Protein AF-A0A4W3H232-F1 (afdb_monomer_lite)

Organism: Callorhinchus milii (NCBI:txid7868)

pLDDT: mean 83.82, std 21.35, range [30.62, 97.69]

Secondary structure (DSSP, 8-state):
---------------TTS--------PPPPEEEEETTEEEEE-SS-SSTTS-SEEE--HHHHHHHHTTS-HHHHHHTT--TTT--GGGGS-SSPPPPPTTT-

Radius of gyration: 25.68 Å; chains: 1; bounding box: 37×60×85 Å

Foldseek 3Di:
DDDDDDDDDDDDDDPPPPDPDPDDPPFDFFDWDDDPPWIKGAAPDGPDPPDDRIDTDDLVNVLVVQVPQDQVNCVVVVHHPVPDRPSVVRPPDDDDDDPVVD

InterPro domains:
  IPR007080 RNA polymerase Rpb1, domain 1 [PF04997] (23-102)
  IPR045867 DNA-directed RNA polymerase, subunit beta-prime [PTHR19376] (21-102)

Sequence (102 aa):
MDNKFGVEQQEGEEDQTKEKGHGGCGRYQPRIRRVGLELYAEWKHVNEDSQEKKILLNPERVYEIFKRITDEECMILGMDPKYAKPEWMILTVLPVPPLSVR

Structure (mmCIF, N/CA/C/O backbone):
data_AF-A0A4W3H232-F1
#
_entry.id   AF-A0A4W3H232-F1
#
loop_
_atom_site.group_PDB
_atom_site.id
_atom_site.type_symbol
_atom_site.label_atom_id
_atom_site.label_alt_id
_atom_site.label_comp_id
_atom_site.label_asym_id
_atom_site.label_entity_id
_atom_site.label_seq_id
_atom_site.pdbx_PDB_ins_code
_atom_site.Cartn_x
_atom_site.Cartn_y
_atom_site.Cartn_z
_atom_site.occupancy
_atom_site.B_iso_or_equiv
_atom_site.auth_seq_id
_atom_site.auth_comp_id
_a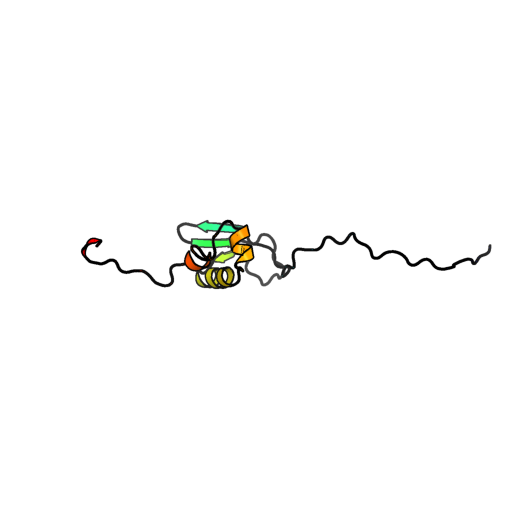tom_site.auth_asym_id
_atom_site.auth_atom_id
_atom_site.pdbx_PDB_model_num
ATOM 1 N N . MET A 1 1 ? 12.285 37.446 -61.185 1.00 39.72 1 MET A N 1
ATOM 2 C CA . MET A 1 1 ? 12.883 38.693 -60.679 1.00 39.72 1 MET A CA 1
ATOM 3 C C . MET A 1 1 ? 11.786 39.743 -60.782 1.00 39.72 1 MET A C 1
ATOM 5 O O . MET A 1 1 ? 11.351 39.973 -61.896 1.00 39.72 1 MET A O 1
ATOM 9 N N . ASP A 1 2 ? 11.137 40.277 -59.751 1.00 37.53 2 ASP A N 1
ATOM 10 C CA . ASP A 1 2 ? 11.410 40.430 -58.317 1.00 37.53 2 ASP A CA 1
ATOM 11 C C . ASP A 1 2 ? 10.037 40.684 -57.633 1.00 37.53 2 ASP A C 1
ATOM 13 O O . ASP A 1 2 ? 9.164 41.295 -58.241 1.00 37.53 2 ASP A O 1
ATOM 17 N N . ASN A 1 3 ? 9.695 40.010 -56.523 1.00 30.62 3 ASN A N 1
ATOM 18 C CA . ASN A 1 3 ? 9.651 40.579 -55.157 1.00 30.62 3 ASN A CA 1
ATOM 19 C C . ASN A 1 3 ? 8.955 41.964 -55.093 1.00 30.62 3 ASN A C 1
ATOM 21 O O . ASN A 1 3 ? 9.407 42.886 -55.749 1.00 30.62 3 ASN A O 1
ATOM 25 N N . LYS A 1 4 ? 7.952 42.291 -54.263 1.00 37.34 4 LYS A N 1
ATOM 26 C CA . LYS A 1 4 ? 7.455 41.826 -52.946 1.00 37.34 4 LY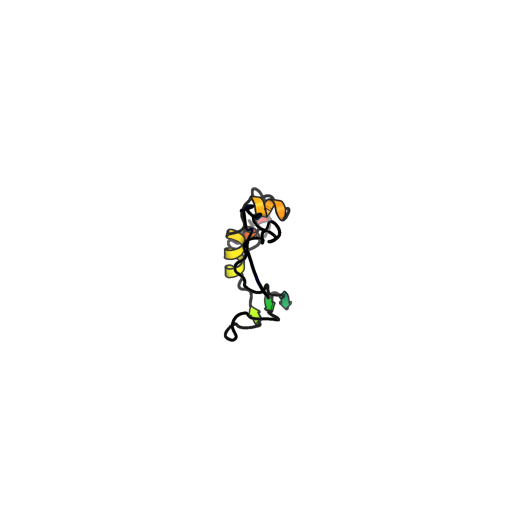S A CA 1
ATOM 27 C C . LYS A 1 4 ? 6.407 42.915 -52.565 1.00 37.34 4 LYS A C 1
ATOM 29 O O . LYS A 1 4 ? 6.627 44.068 -52.913 1.00 37.34 4 LYS A O 1
ATOM 34 N N . PHE A 1 5 ? 5.226 42.646 -52.016 1.00 31.23 5 PHE A N 1
ATOM 35 C CA . PHE A 1 5 ? 4.888 42.862 -50.598 1.00 31.23 5 PHE A CA 1
ATOM 36 C C . PHE A 1 5 ? 3.376 43.104 -50.503 1.00 31.23 5 PHE A C 1
ATOM 38 O O . PHE A 1 5 ? 2.831 43.937 -51.218 1.00 31.23 5 PHE A O 1
ATOM 45 N N . GLY A 1 6 ? 2.736 42.410 -49.575 1.00 31.78 6 GLY A N 1
ATOM 46 C CA . GLY A 1 6 ? 1.348 42.614 -49.185 1.00 31.78 6 GLY A CA 1
ATOM 47 C C . GLY A 1 6 ? 1.052 41.680 -48.025 1.00 31.78 6 GLY A C 1
ATOM 48 O O . GLY A 1 6 ? 0.327 40.709 -48.188 1.00 31.78 6 GLY A O 1
ATOM 49 N N . VAL A 1 7 ? 1.732 41.903 -46.898 1.00 34.19 7 VAL A N 1
ATOM 50 C CA . VAL A 1 7 ? 1.422 41.232 -45.633 1.00 34.19 7 VAL A CA 1
ATOM 51 C C . VAL A 1 7 ? 0.701 42.261 -44.777 1.00 34.19 7 VAL A C 1
ATOM 53 O O . VAL A 1 7 ? 1.342 43.111 -44.164 1.00 34.19 7 VAL A O 1
ATOM 56 N N . GLU A 1 8 ? -0.625 42.188 -44.773 1.00 32.84 8 GLU A N 1
ATOM 57 C CA . GLU A 1 8 ? -1.443 42.678 -43.668 1.00 32.84 8 GLU A CA 1
ATOM 58 C C . GLU A 1 8 ? -1.909 41.475 -42.844 1.00 32.84 8 GLU A C 1
ATOM 60 O O . GLU A 1 8 ? -2.101 40.371 -43.351 1.00 32.84 8 GLU A O 1
ATOM 65 N N . GLN A 1 9 ? -1.950 41.709 -41.539 1.00 42.22 9 GLN A N 1
ATOM 66 C CA . GLN A 1 9 ? -2.008 40.751 -40.445 1.00 42.22 9 GLN A CA 1
ATOM 67 C C . GLN A 1 9 ? -3.320 39.962 -40.411 1.00 42.22 9 GLN A C 1
ATOM 69 O O . GLN A 1 9 ? -4.387 40.544 -40.571 1.00 42.22 9 GLN A O 1
ATOM 74 N N . GLN A 1 10 ? -3.238 38.679 -40.056 1.00 32.06 10 GLN A N 1
ATOM 75 C CA . GLN A 1 10 ? -4.292 38.002 -39.302 1.00 32.06 10 GLN A CA 1
ATOM 76 C C . GLN A 1 10 ? -3.649 37.104 -38.243 1.00 32.06 10 GLN A C 1
ATOM 78 O O . GLN A 1 10 ? -2.774 36.289 -38.535 1.00 32.06 10 GLN A O 1
ATOM 83 N N . GLU A 1 11 ? -4.052 37.352 -37.000 1.00 43.19 11 GLU A N 1
ATOM 84 C CA . GLU A 1 11 ? -3.704 36.620 -35.786 1.00 43.19 11 GLU A CA 1
ATOM 85 C C . GLU A 1 11 ? -4.049 35.134 -35.967 1.00 43.19 11 GLU A C 1
ATOM 87 O O . GLU A 1 11 ? -5.208 34.773 -36.157 1.00 43.19 11 GLU A O 1
ATOM 92 N N . GLY A 1 12 ? -3.027 34.276 -35.972 1.00 32.03 12 GLY A N 1
ATOM 93 C CA . GLY A 1 12 ? -3.165 32.838 -36.191 1.00 32.03 12 GLY A CA 1
ATOM 94 C C . GLY A 1 12 ? -3.192 32.069 -34.876 1.00 32.03 12 GLY A C 1
ATOM 95 O O . GLY A 1 12 ? -2.140 31.846 -34.284 1.00 32.03 12 GLY A O 1
ATOM 96 N N . GLU A 1 13 ? -4.411 31.731 -34.457 1.00 38.25 13 GLU A N 1
ATOM 97 C CA . GLU A 1 13 ? -4.853 30.552 -33.696 1.00 38.25 13 GLU A CA 1
ATOM 98 C C . GLU A 1 13 ? -3.806 29.821 -32.835 1.00 38.25 13 GLU A C 1
ATOM 100 O O . GLU A 1 13 ? -2.918 29.122 -33.324 1.00 38.25 13 GLU A O 1
ATOM 105 N N . GLU A 1 14 ? -3.995 29.904 -31.514 1.00 47.69 14 GLU A N 1
ATOM 106 C CA . GLU A 1 14 ? -3.394 28.980 -30.555 1.00 47.69 14 GLU A CA 1
ATOM 107 C C . GLU A 1 14 ? -3.713 27.535 -30.962 1.00 47.69 14 GLU A C 1
ATOM 109 O O . GLU A 1 14 ? -4.873 27.133 -31.030 1.00 47.69 14 GLU A O 1
ATOM 114 N N . ASP A 1 15 ? -2.666 26.760 -31.238 1.00 42.56 15 ASP A N 1
ATOM 115 C CA . ASP A 1 15 ? -2.724 25.353 -31.623 1.00 42.56 15 ASP A CA 1
ATOM 116 C C . ASP A 1 15 ? -3.396 24.504 -30.522 1.00 42.56 15 ASP A C 1
ATOM 118 O O . ASP A 1 15 ? -2.766 24.055 -29.558 1.00 42.56 15 ASP A O 1
ATOM 122 N N . GLN A 1 16 ? -4.708 24.290 -30.663 1.00 53.69 16 GLN A N 1
ATOM 123 C CA . GLN A 1 16 ? -5.560 23.498 -29.768 1.00 53.69 16 GLN A CA 1
ATOM 124 C C . GLN A 1 16 ? -5.354 21.974 -29.911 1.00 53.69 16 GLN A C 1
ATOM 126 O O . GLN A 1 16 ? -6.249 21.205 -29.563 1.00 53.69 16 GLN A O 1
ATOM 131 N N . THR A 1 17 ? -4.206 21.498 -30.411 1.00 57.44 17 THR A N 1
ATOM 132 C CA . THR A 1 17 ? -3.980 20.055 -30.648 1.00 57.44 17 THR A CA 1
ATOM 133 C C . THR A 1 17 ? -2.954 19.380 -29.740 1.00 57.44 17 THR A C 1
ATOM 135 O O . THR A 1 17 ? -2.736 18.172 -29.853 1.00 57.44 17 THR A O 1
ATOM 138 N N . LYS A 1 18 ? -2.366 20.081 -28.760 1.00 60.06 18 LYS A N 1
ATOM 139 C CA . LYS A 1 18 ? -1.636 19.384 -27.689 1.00 60.06 18 LYS A CA 1
ATOM 140 C C . LYS A 1 18 ? -2.636 18.762 -26.725 1.00 60.06 18 LYS A C 1
ATOM 142 O O . LYS A 1 18 ? -3.208 19.460 -25.889 1.00 60.06 18 LYS A O 1
ATOM 147 N N . GLU A 1 19 ? -2.832 17.447 -26.841 1.00 66.88 19 GLU A N 1
ATOM 148 C CA . GLU A 1 19 ? -3.594 16.678 -25.860 1.00 66.88 19 GLU A CA 1
ATOM 149 C C . GLU A 1 19 ? -3.135 17.060 -24.449 1.00 66.88 19 GLU A C 1
ATOM 151 O O . GLU A 1 19 ? -1.945 17.000 -24.120 1.00 66.88 19 GLU A O 1
ATOM 156 N N . LYS A 1 20 ? -4.081 17.510 -23.619 1.00 72.62 20 LYS A N 1
ATOM 157 C CA . LYS A 1 20 ? -3.811 17.823 -22.217 1.00 72.62 20 LYS A CA 1
ATOM 158 C C . LYS A 1 20 ? -3.363 16.536 -21.526 1.00 72.62 20 LYS A C 1
ATOM 160 O O . LYS A 1 20 ? -4.182 15.683 -21.201 1.00 72.62 20 LYS A O 1
ATOM 165 N N . GLY A 1 21 ? -2.056 16.390 -21.326 1.00 70.88 21 GLY A N 1
ATOM 166 C CA . GLY A 1 21 ? -1.489 15.250 -20.615 1.00 70.88 21 GLY A CA 1
ATOM 167 C C . GLY A 1 21 ? -1.969 15.201 -19.162 1.00 70.88 21 GLY A C 1
ATOM 168 O O . GLY A 1 21 ? -2.194 16.232 -18.533 1.00 70.88 21 GLY A O 1
ATOM 169 N N . HIS A 1 22 ? -2.067 13.996 -18.603 1.00 74.12 22 HIS A N 1
ATOM 170 C CA . HIS A 1 22 ? -2.533 13.727 -17.237 1.00 74.12 22 HIS A CA 1
ATOM 171 C C . HIS A 1 22 ? -1.530 14.138 -16.125 1.00 74.12 22 HIS A C 1
ATOM 173 O O . HIS A 1 22 ? -1.469 13.487 -15.088 1.00 74.12 22 HIS A O 1
ATOM 179 N N . GLY A 1 23 ? -0.684 15.156 -16.340 1.00 77.31 23 GLY A N 1
ATOM 180 C CA . GLY A 1 23 ? 0.238 15.697 -15.324 1.00 77.31 23 GLY A CA 1
ATOM 181 C C . GLY A 1 23 ? 1.141 14.653 -14.645 1.00 77.31 23 GLY A C 1
ATOM 182 O O . GLY A 1 23 ? 1.020 14.412 -13.450 1.00 77.31 23 GLY A O 1
ATOM 183 N N . GLY A 1 24 ? 2.032 13.994 -15.394 1.00 81.19 24 GLY A N 1
ATOM 184 C CA . GLY A 1 24 ? 2.923 12.953 -14.859 1.00 81.19 24 GLY A CA 1
ATOM 185 C C . GLY A 1 24 ? 4.321 13.444 -14.453 1.00 81.19 24 GLY A C 1
ATOM 186 O O . GLY A 1 24 ? 4.789 14.483 -14.906 1.00 81.19 24 GLY A O 1
ATOM 187 N N . CYS A 1 25 ? 5.039 12.640 -13.661 1.00 86.44 25 CYS A N 1
ATOM 188 C CA . CYS A 1 25 ? 6.445 12.883 -13.293 1.00 86.44 25 CYS A CA 1
ATOM 189 C C . CYS A 1 25 ? 7.473 12.391 -14.337 1.00 86.44 25 CYS A C 1
ATOM 191 O O . CYS A 1 25 ? 8.675 12.528 -14.126 1.00 86.44 25 CYS A O 1
ATOM 193 N N . GLY A 1 26 ? 7.024 11.777 -15.437 1.00 85.88 26 GLY A N 1
ATOM 194 C CA . GLY A 1 26 ? 7.879 11.351 -16.555 1.00 85.88 26 GLY A CA 1
ATOM 195 C C . GLY A 1 26 ? 8.695 10.065 -16.346 1.00 85.88 26 GLY A C 1
ATOM 196 O O . GLY A 1 26 ? 9.493 9.712 -17.214 1.00 85.88 26 GLY A O 1
ATOM 197 N N . ARG A 1 27 ? 8.519 9.338 -15.232 1.00 88.94 27 ARG A N 1
ATOM 198 C CA . ARG A 1 27 ? 9.175 8.032 -15.011 1.00 88.94 27 ARG A CA 1
ATOM 199 C C . ARG A 1 27 ? 8.395 6.885 -15.659 1.00 88.94 27 ARG A C 1
ATOM 201 O O . ARG A 1 27 ? 7.168 6.862 -15.603 1.00 88.94 27 ARG A O 1
ATOM 208 N N . TYR A 1 28 ? 9.106 5.894 -16.204 1.00 91.44 28 TYR A N 1
ATOM 209 C CA . TYR A 1 28 ? 8.475 4.672 -16.716 1.00 91.44 28 TYR A CA 1
ATOM 210 C C . TYR A 1 28 ? 7.782 3.874 -15.600 1.00 91.44 28 TYR A C 1
ATOM 212 O O . TYR A 1 28 ? 8.376 3.598 -14.554 1.00 91.44 28 TYR A O 1
ATOM 220 N N . GLN A 1 29 ? 6.542 3.446 -15.851 1.00 92.00 29 GLN A N 1
ATOM 221 C CA . GLN A 1 29 ? 5.791 2.578 -14.945 1.00 92.00 29 GLN A CA 1
ATOM 222 C C . GLN A 1 29 ? 6.377 1.149 -14.967 1.00 92.00 29 GLN A C 1
ATOM 224 O O . GLN A 1 29 ? 6.488 0.552 -16.046 1.00 92.00 29 GLN A O 1
ATOM 229 N N . PRO A 1 30 ? 6.745 0.564 -13.812 1.00 95.19 30 PRO A N 1
ATOM 230 C CA . PRO A 1 30 ? 7.210 -0.819 -13.749 1.00 95.19 30 PRO A CA 1
ATOM 231 C C . PRO A 1 30 ? 6.081 -1.823 -13.984 1.00 95.19 30 PRO A C 1
ATOM 233 O O . PRO A 1 30 ? 4.903 -1.549 -13.757 1.00 95.19 30 PRO A O 1
ATOM 236 N N . ARG A 1 31 ? 6.460 -3.052 -14.338 1.00 95.69 31 ARG A N 1
ATOM 237 C CA . ARG A 1 31 ? 5.583 -4.223 -14.236 1.00 95.69 31 ARG A CA 1
ATOM 238 C C . ARG A 1 31 ? 5.715 -4.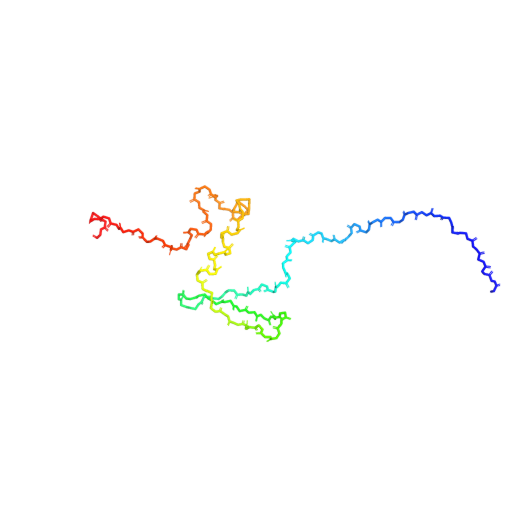824 -12.845 1.00 95.69 31 ARG A C 1
ATOM 240 O O . ARG A 1 31 ? 6.824 -5.140 -12.425 1.00 95.69 31 ARG A O 1
ATOM 247 N N . ILE A 1 32 ? 4.594 -5.018 -12.158 1.00 96.62 32 ILE A N 1
ATOM 248 C CA . ILE A 1 32 ? 4.588 -5.652 -10.838 1.00 96.62 32 ILE A CA 1
ATOM 249 C C . ILE A 1 32 ? 4.456 -7.167 -11.001 1.00 96.62 32 ILE A C 1
ATOM 251 O O . ILE A 1 32 ? 3.556 -7.650 -11.689 1.00 96.62 32 ILE A O 1
ATOM 255 N N . ARG A 1 33 ? 5.372 -7.924 -10.395 1.00 96.38 33 ARG A N 1
ATOM 256 C CA . ARG A 1 33 ? 5.415 -9.393 -10.418 1.00 96.38 33 ARG A CA 1
ATOM 257 C C . ARG A 1 33 ? 5.334 -9.927 -8.995 1.00 96.38 33 ARG A C 1
ATOM 259 O O . ARG A 1 33 ? 6.064 -9.460 -8.127 1.00 96.38 33 ARG A O 1
ATOM 266 N N . ARG A 1 34 ? 4.504 -10.946 -8.774 1.00 96.56 34 ARG A N 1
ATOM 267 C CA . ARG A 1 34 ? 4.459 -11.687 -7.509 1.00 96.56 34 ARG A CA 1
ATOM 268 C C . ARG A 1 34 ? 5.401 -12.885 -7.561 1.00 96.56 34 ARG A C 1
ATOM 270 O O . ARG A 1 34 ? 5.292 -13.699 -8.478 1.00 96.56 34 ARG A O 1
ATOM 277 N N . VAL A 1 35 ? 6.268 -13.011 -6.563 1.00 96.38 35 VAL A N 1
ATOM 278 C CA . VAL A 1 35 ? 7.146 -14.168 -6.354 1.00 96.38 35 VAL A CA 1
ATOM 279 C C . VAL A 1 35 ? 6.922 -14.659 -4.927 1.00 96.38 35 VAL A C 1
ATOM 281 O O . VAL A 1 35 ? 7.324 -14.009 -3.970 1.00 96.38 35 VAL A O 1
ATOM 284 N N . GLY A 1 36 ? 6.213 -15.780 -4.767 1.00 96.06 36 GLY A N 1
ATOM 285 C CA . GLY A 1 36 ? 5.770 -16.229 -3.444 1.00 96.06 36 GLY A CA 1
ATOM 286 C C . GLY A 1 36 ? 4.870 -15.188 -2.768 1.00 96.06 36 GLY A C 1
ATOM 287 O O . GLY A 1 36 ? 3.807 -14.857 -3.300 1.00 96.06 36 GLY A O 1
ATOM 288 N N . LEU A 1 37 ? 5.311 -14.680 -1.613 1.00 95.88 37 LEU A N 1
ATOM 289 C CA . LEU A 1 37 ? 4.645 -13.616 -0.848 1.00 95.88 37 LEU A CA 1
ATOM 290 C C . LEU A 1 37 ? 5.212 -12.214 -1.127 1.00 95.88 37 LEU A C 1
ATOM 292 O O . LEU A 1 37 ? 4.700 -11.231 -0.600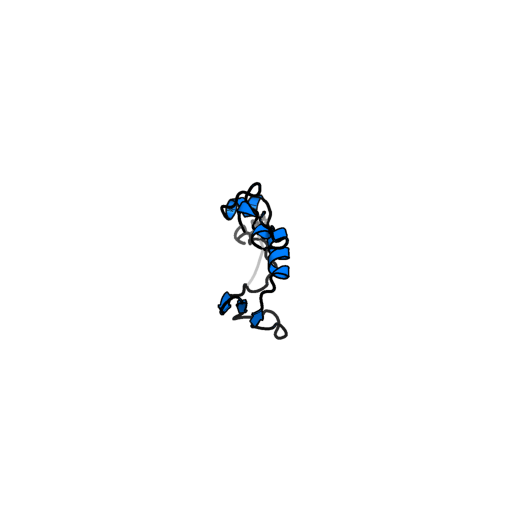 1.00 95.88 37 LEU A O 1
ATOM 296 N N . GLU A 1 38 ? 6.247 -12.107 -1.957 1.00 96.69 38 GLU A N 1
ATOM 297 C CA . GLU A 1 38 ? 6.907 -10.845 -2.276 1.00 96.69 38 GLU A CA 1
ATOM 298 C C . GLU A 1 38 ? 6.398 -10.256 -3.595 1.00 96.69 38 GLU A C 1
ATOM 300 O O . GLU A 1 38 ? 6.001 -10.972 -4.525 1.00 96.69 38 GLU A O 1
ATOM 305 N N . LEU A 1 39 ? 6.458 -8.928 -3.697 1.00 97.56 39 LEU A N 1
ATOM 306 C CA . LEU A 1 39 ? 6.186 -8.186 -4.923 1.00 97.56 39 LEU A CA 1
ATOM 307 C C . LEU A 1 39 ? 7.471 -7.521 -5.420 1.00 97.56 39 LEU A C 1
ATOM 309 O O . LEU A 1 39 ? 8.181 -6.873 -4.659 1.00 97.56 39 LEU A O 1
ATOM 313 N N . TYR A 1 40 ? 7.739 -7.635 -6.717 1.00 96.94 40 TYR A N 1
ATOM 314 C CA . TYR A 1 40 ? 8.865 -6.990 -7.388 1.00 96.94 40 TYR A CA 1
ATOM 315 C C . TYR A 1 40 ? 8.361 -6.026 -8.455 1.00 96.94 40 TYR A C 1
ATOM 317 O O . TYR A 1 40 ? 7.451 -6.356 -9.218 1.00 96.94 40 TYR A O 1
ATOM 325 N N . ALA A 1 41 ? 8.982 -4.854 -8.531 1.00 96.31 41 ALA A N 1
ATOM 326 C CA . ALA A 1 41 ? 8.813 -3.906 -9.621 1.00 96.31 41 ALA A CA 1
ATOM 327 C C . ALA A 1 41 ? 9.931 -4.119 -10.652 1.00 96.31 41 ALA A C 1
ATOM 329 O O . ALA A 1 41 ? 11.110 -4.008 -10.318 1.00 96.31 41 ALA A O 1
ATOM 330 N N . GLU A 1 42 ? 9.563 -4.443 -11.893 1.00 95.31 42 GLU A N 1
ATOM 331 C CA . GLU A 1 42 ? 10.495 -4.706 -12.995 1.00 95.31 42 GLU A CA 1
ATOM 332 C C . GLU A 1 42 ? 10.312 -3.681 -14.126 1.00 95.31 42 GLU A C 1
ATOM 334 O O . GLU A 1 42 ? 9.227 -3.549 -14.702 1.00 95.31 42 GLU A O 1
ATOM 339 N N . TRP A 1 43 ? 11.386 -2.977 -14.483 1.00 94.44 43 TRP A N 1
ATOM 340 C CA . TRP A 1 43 ? 11.424 -1.998 -15.568 1.00 94.44 43 TRP A CA 1
ATOM 341 C C . TRP A 1 43 ? 12.030 -2.601 -16.834 1.00 94.44 43 TRP A C 1
ATOM 343 O O . TRP A 1 43 ? 13.118 -3.172 -16.815 1.00 94.44 43 TRP A O 1
ATOM 353 N N . LYS A 1 44 ? 11.339 -2.424 -17.967 1.00 89.88 44 LYS A N 1
ATOM 354 C CA . LYS A 1 44 ? 11.903 -2.721 -19.297 1.00 89.88 44 LYS A CA 1
ATOM 355 C C . LYS A 1 44 ? 12.838 -1.614 -19.780 1.00 89.88 44 LYS A C 1
ATOM 357 O O . LYS A 1 44 ? 13.880 -1.901 -20.358 1.00 89.88 44 LYS A O 1
ATOM 362 N N . HIS A 1 45 ? 12.445 -0.369 -19.524 1.00 88.50 45 HIS A N 1
ATOM 363 C CA . HIS A 1 45 ? 13.182 0.840 -19.866 1.00 88.50 45 HIS A CA 1
ATOM 364 C C . HIS A 1 45 ? 13.375 1.665 -18.595 1.00 88.50 45 HIS A C 1
ATOM 366 O O . HIS A 1 45 ? 12.466 1.748 -17.766 1.00 88.50 45 HIS A O 1
ATOM 372 N N . VAL A 1 46 ? 14.562 2.243 -18.448 1.00 88.88 46 VAL A N 1
ATOM 373 C CA . VAL A 1 46 ? 14.920 3.149 -17.355 1.00 88.88 46 VAL A CA 1
ATOM 374 C C . VAL A 1 46 ? 15.251 4.512 -17.951 1.00 88.88 46 VAL A C 1
ATOM 376 O O . VAL A 1 46 ? 15.758 4.585 -19.067 1.00 88.88 46 VAL A O 1
ATOM 379 N N . ASN A 1 47 ? 14.906 5.586 -17.241 1.00 89.56 47 ASN A N 1
ATOM 380 C CA . ASN A 1 47 ? 15.231 6.948 -17.673 1.00 89.56 47 ASN A CA 1
ATOM 381 C C . ASN A 1 47 ? 16.730 7.239 -17.496 1.00 89.56 47 ASN A C 1
ATOM 383 O O . ASN A 1 47 ? 17.315 7.960 -18.294 1.00 89.56 47 ASN A O 1
ATOM 387 N N . GLU A 1 48 ? 17.327 6.674 -16.447 1.00 90.44 48 GLU A N 1
ATOM 388 C CA . GLU A 1 48 ? 18.725 6.852 -16.063 1.00 90.44 48 GLU A CA 1
ATOM 389 C C . GLU A 1 48 ? 19.381 5.475 -15.938 1.00 90.44 48 GLU A C 1
ATOM 391 O O . GLU A 1 48 ? 18.810 4.574 -15.318 1.00 90.44 48 GLU A O 1
ATOM 396 N N . ASP A 1 49 ? 20.586 5.310 -16.485 1.00 82.12 49 ASP A N 1
ATOM 397 C CA . ASP A 1 49 ? 21.291 4.018 -16.487 1.00 82.12 49 ASP A CA 1
ATOM 398 C C . ASP A 1 49 ? 21.674 3.532 -15.081 1.00 82.12 49 ASP A C 1
ATOM 400 O O . ASP A 1 49 ? 21.816 2.331 -14.854 1.00 82.12 49 ASP A O 1
ATOM 404 N N . SER A 1 50 ? 21.776 4.450 -14.116 1.00 85.19 50 SER A N 1
ATOM 405 C CA . SER A 1 50 ? 22.019 4.142 -12.703 1.00 85.19 50 SER A CA 1
ATOM 406 C C . SER A 1 50 ? 20.808 3.518 -11.997 1.00 85.19 50 SER A C 1
ATOM 408 O O . SER A 1 50 ? 20.934 3.049 -10.867 1.00 85.19 50 SER A O 1
ATOM 410 N N . GLN A 1 51 ? 19.621 3.534 -12.613 1.00 85.06 51 GLN A N 1
ATOM 411 C CA . GLN A 1 51 ? 18.406 3.009 -11.998 1.00 85.06 51 GLN A CA 1
ATOM 412 C C . GLN A 1 51 ? 18.369 1.477 -12.067 1.00 85.06 51 GLN A C 1
ATOM 414 O O . GLN A 1 51 ? 18.435 0.872 -13.139 1.00 85.06 51 GLN A O 1
ATOM 419 N N . GLU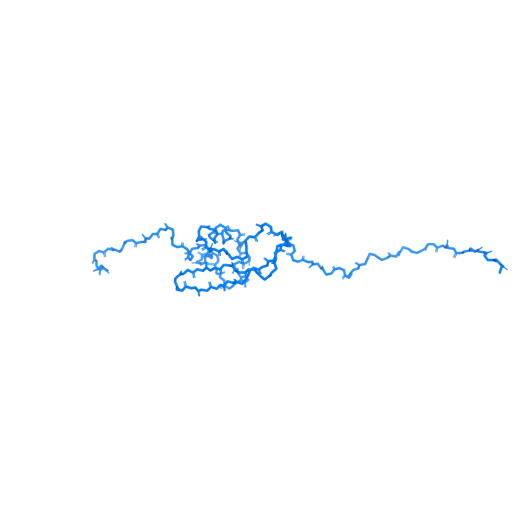 A 1 52 ? 18.159 0.835 -10.918 1.00 85.00 52 GLU A N 1
ATOM 420 C CA . GLU A 1 52 ? 17.951 -0.609 -10.861 1.00 85.00 52 GLU A CA 1
ATOM 421 C C . GLU A 1 52 ? 16.705 -1.035 -11.649 1.00 85.00 52 GLU A C 1
ATOM 423 O O . GLU A 1 52 ? 15.609 -0.488 -11.501 1.00 85.00 52 GLU A O 1
ATOM 428 N N . LYS A 1 53 ? 16.868 -2.067 -12.483 1.00 89.94 53 LYS A N 1
ATOM 429 C CA . LYS A 1 53 ? 15.789 -2.593 -13.334 1.00 89.94 53 LYS A CA 1
ATOM 430 C C . LYS A 1 53 ? 14.808 -3.487 -12.581 1.00 89.94 53 LYS A C 1
ATOM 432 O O . LYS A 1 53 ? 13.722 -3.747 -13.095 1.00 89.94 53 LYS A O 1
ATOM 437 N N . LYS A 1 54 ? 15.175 -3.976 -11.397 1.00 93.75 54 LYS A N 1
ATOM 438 C CA . LYS A 1 54 ? 14.344 -4.848 -10.568 1.00 93.75 54 LYS A CA 1
ATOM 439 C C . LYS A 1 54 ? 14.534 -4.493 -9.104 1.00 93.75 54 LYS A C 1
ATOM 441 O O . LYS A 1 54 ? 15.640 -4.612 -8.599 1.00 93.75 54 LYS A O 1
ATOM 446 N N . ILE A 1 55 ? 13.451 -4.092 -8.448 1.00 94.62 55 ILE A N 1
ATOM 447 C CA . ILE A 1 55 ? 13.461 -3.645 -7.052 1.00 94.62 55 ILE A CA 1
ATOM 448 C C . ILE A 1 55 ? 12.361 -4.390 -6.291 1.00 94.62 55 ILE A C 1
ATOM 450 O O . ILE A 1 55 ? 11.253 -4.558 -6.810 1.00 94.62 55 ILE A O 1
ATOM 454 N N . LEU A 1 56 ? 12.654 -4.835 -5.067 1.00 95.88 56 LEU A N 1
ATOM 455 C CA . LEU A 1 56 ? 11.644 -5.358 -4.144 1.00 95.88 56 LEU A CA 1
ATOM 456 C C . LEU A 1 56 ? 10.699 -4.222 -3.718 1.00 95.88 56 LEU A C 1
ATOM 458 O O . LEU A 1 56 ? 11.136 -3.149 -3.299 1.00 95.88 56 LEU A O 1
ATOM 462 N N . LEU A 1 57 ? 9.391 -4.443 -3.819 1.00 96.12 57 LEU A N 1
ATOM 463 C CA . LEU A 1 57 ? 8.398 -3.468 -3.379 1.00 96.12 57 LEU A CA 1
ATOM 464 C C . LEU A 1 57 ? 8.205 -3.549 -1.868 1.00 96.12 57 LEU A C 1
ATOM 466 O O . LEU A 1 57 ? 7.409 -4.342 -1.368 1.00 96.12 57 LEU A O 1
ATOM 470 N N . ASN A 1 58 ? 8.910 -2.676 -1.153 1.00 96.19 58 ASN A N 1
ATOM 471 C CA . ASN A 1 58 ? 8.732 -2.520 0.285 1.00 96.19 58 ASN A CA 1
ATOM 472 C C . ASN A 1 58 ? 7.306 -2.033 0.610 1.00 96.19 58 ASN A C 1
ATOM 474 O O . ASN A 1 58 ? 6.868 -1.036 0.021 1.00 96.19 58 ASN A O 1
ATOM 478 N N . PRO A 1 59 ? 6.604 -2.660 1.575 1.00 96.56 59 PRO A N 1
ATOM 479 C CA . PRO A 1 59 ? 5.249 -2.259 1.959 1.00 96.56 59 PRO A CA 1
ATOM 480 C C . PRO A 1 59 ? 5.147 -0.793 2.388 1.00 96.56 59 PRO A C 1
ATOM 482 O O . PRO A 1 59 ? 4.200 -0.115 2.012 1.00 96.56 59 PRO A O 1
ATOM 485 N N . GLU A 1 60 ? 6.154 -0.272 3.092 1.00 97.00 60 GLU A N 1
ATOM 486 C CA . GLU A 1 60 ? 6.219 1.136 3.508 1.00 97.00 60 GLU A CA 1
ATOM 487 C C . GLU A 1 60 ? 6.180 2.102 2.314 1.00 97.00 60 GLU A C 1
ATOM 489 O O . GLU A 1 60 ? 5.462 3.098 2.326 1.00 97.00 60 GLU A O 1
ATOM 494 N N . ARG A 1 61 ? 6.882 1.768 1.223 1.00 95.56 61 ARG A N 1
ATOM 495 C CA . ARG A 1 61 ? 6.859 2.577 -0.001 1.00 95.56 61 ARG A CA 1
ATOM 496 C C . ARG A 1 61 ? 5.476 2.574 -0.646 1.00 95.56 61 ARG A C 1
ATOM 498 O O . ARG A 1 61 ? 5.045 3.603 -1.156 1.00 95.56 61 ARG A O 1
ATOM 505 N N . VAL A 1 62 ? 4.803 1.423 -0.657 1.00 96.75 62 VAL A N 1
ATOM 506 C CA . VAL A 1 62 ? 3.440 1.305 -1.197 1.00 96.75 62 VAL A CA 1
ATOM 507 C C . VAL A 1 62 ? 2.458 2.086 -0.328 1.00 96.75 62 VAL A C 1
ATOM 509 O O . VAL A 1 62 ? 1.622 2.801 -0.873 1.00 96.75 62 VAL A O 1
ATOM 512 N N . TYR A 1 63 ? 2.612 2.016 0.996 1.00 97.62 63 TYR A N 1
ATOM 513 C CA . TYR A 1 63 ? 1.818 2.783 1.949 1.00 97.62 63 TYR A CA 1
ATOM 514 C C . TYR A 1 63 ? 1.899 4.273 1.637 1.00 97.62 63 TYR A C 1
ATOM 516 O O . TYR A 1 63 ? 0.876 4.856 1.302 1.00 97.62 63 TYR A O 1
ATOM 524 N N . GLU A 1 64 ? 3.100 4.856 1.587 1.00 97.56 64 GLU A N 1
ATOM 525 C CA . GLU A 1 64 ? 3.297 6.282 1.283 1.00 97.56 64 GLU A CA 1
ATOM 526 C C . GLU A 1 64 ? 2.744 6.719 -0.082 1.00 97.56 64 GLU A C 1
ATOM 528 O O . GLU A 1 64 ? 2.312 7.861 -0.237 1.00 97.56 64 GLU A O 1
ATOM 533 N N . ILE A 1 65 ? 2.733 5.830 -1.081 1.00 96.06 65 ILE A N 1
ATOM 534 C CA . ILE A 1 65 ? 2.084 6.100 -2.371 1.00 96.06 65 ILE A CA 1
ATOM 535 C C . ILE A 1 65 ? 0.561 6.116 -2.204 1.00 96.06 65 ILE A C 1
ATOM 537 O O . ILE A 1 65 ? -0.090 7.042 -2.679 1.00 96.06 65 ILE A O 1
ATOM 541 N N . PHE A 1 66 ? -0.009 5.130 -1.508 1.00 97.38 66 PHE A N 1
ATOM 542 C CA . PHE A 1 66 ? -1.451 5.037 -1.278 1.00 97.38 66 PHE A CA 1
ATOM 543 C C . PHE A 1 66 ? -2.001 6.179 -0.421 1.00 97.38 66 PHE A C 1
ATOM 545 O O . PHE A 1 66 ? -3.106 6.632 -0.702 1.00 97.38 66 PHE A O 1
ATOM 552 N N . LYS A 1 67 ? -1.229 6.719 0.536 1.00 96.44 67 LYS A N 1
ATOM 553 C CA . LYS A 1 67 ? -1.643 7.906 1.314 1.00 96.44 67 LYS A CA 1
ATOM 554 C C . LYS A 1 67 ? -1.842 9.157 0.457 1.00 96.44 67 LYS A C 1
ATOM 556 O O . LYS A 1 67 ? -2.546 10.077 0.859 1.00 96.44 67 LYS A O 1
ATOM 561 N N . ARG A 1 68 ? -1.155 9.235 -0.689 1.00 95.62 68 ARG A N 1
ATOM 562 C CA . ARG A 1 68 ? -1.219 10.388 -1.601 1.00 95.62 68 ARG A CA 1
ATOM 563 C C . ARG A 1 68 ? -2.409 10.323 -2.552 1.00 95.62 68 ARG A C 1
ATOM 565 O O . ARG A 1 68 ? -2.667 11.320 -3.217 1.00 95.62 68 ARG A O 1
ATOM 572 N N . ILE A 1 69 ? -3.097 9.183 -2.625 1.00 95.88 69 ILE A N 1
ATOM 573 C CA . ILE A 1 69 ? -4.309 9.034 -3.428 1.00 95.88 69 ILE A CA 1
ATOM 574 C C . ILE A 1 69 ? -5.412 9.860 -2.767 1.00 95.88 69 ILE A C 1
ATOM 576 O O . ILE A 1 69 ? -5.722 9.684 -1.587 1.00 95.88 69 ILE A O 1
ATOM 580 N N . THR A 1 70 ? -5.986 10.778 -3.531 1.00 95.69 70 THR A N 1
ATOM 581 C CA . THR A 1 70 ? -7.065 11.656 -3.077 1.00 95.69 70 THR A CA 1
ATOM 582 C C . THR A 1 70 ? -8.391 10.903 -2.963 1.00 95.69 70 THR A C 1
ATOM 584 O O . THR A 1 70 ? -8.579 9.829 -3.537 1.00 95.69 70 THR A O 1
ATOM 587 N N . ASP A 1 71 ? -9.348 11.470 -2.228 1.00 96.75 71 ASP A N 1
ATOM 588 C CA . ASP A 1 71 ? -10.672 10.859 -2.062 1.00 96.75 71 ASP A CA 1
ATOM 589 C C . ASP A 1 71 ? -11.428 10.751 -3.404 1.00 96.75 71 ASP A C 1
ATOM 591 O O . ASP A 1 71 ? -12.125 9.767 -3.643 1.00 96.75 71 ASP A O 1
ATOM 595 N N . GLU A 1 72 ? -11.237 11.710 -4.317 1.00 96.62 72 GLU A N 1
ATOM 596 C CA . GLU A 1 72 ? -11.792 11.668 -5.678 1.00 96.62 72 GLU A CA 1
ATOM 597 C C . GLU A 1 72 ? -11.209 10.501 -6.490 1.00 96.62 72 GLU A C 1
ATOM 599 O O . GLU A 1 72 ? -11.949 9.735 -7.109 1.00 96.62 72 GLU A O 1
ATOM 604 N N . GLU A 1 73 ? -9.888 10.309 -6.434 1.00 95.88 73 GLU A N 1
ATOM 605 C CA . GLU A 1 73 ? -9.213 9.181 -7.082 1.00 95.88 73 GLU A CA 1
ATOM 606 C C . GLU A 1 73 ? -9.627 7.838 -6.469 1.00 95.88 73 GLU A C 1
ATOM 608 O O . GLU A 1 73 ? -9.791 6.860 -7.199 1.00 95.88 73 GLU A O 1
ATOM 613 N N . CYS A 1 74 ? -9.870 7.779 -5.155 1.00 96.88 74 CYS A N 1
ATOM 614 C CA . CYS A 1 74 ? -10.414 6.583 -4.505 1.00 96.88 74 CYS A CA 1
ATOM 615 C C . CYS A 1 74 ? -11.776 6.197 -5.097 1.00 96.88 74 CYS A C 1
ATOM 617 O O . CYS A 1 74 ? -11.987 5.031 -5.437 1.00 96.88 74 CYS A O 1
ATOM 619 N N . MET A 1 75 ? -12.668 7.173 -5.295 1.00 96.25 75 MET A N 1
ATOM 620 C CA . MET A 1 75 ? -13.981 6.933 -5.899 1.00 96.25 75 MET A CA 1
ATOM 621 C C . MET A 1 75 ? -13.864 6.446 -7.349 1.00 96.25 75 MET A C 1
ATOM 623 O O . MET A 1 75 ? -14.588 5.532 -7.744 1.00 96.25 75 MET A O 1
ATOM 627 N N . ILE A 1 76 ? -12.919 6.989 -8.129 1.00 96.69 76 ILE A N 1
ATOM 628 C CA . ILE A 1 76 ? -12.627 6.527 -9.501 1.00 96.69 76 ILE A CA 1
ATOM 629 C C . ILE A 1 76 ? -12.138 5.071 -9.502 1.00 96.69 76 ILE A C 1
ATOM 631 O O . ILE A 1 76 ? -12.519 4.289 -10.373 1.00 96.69 76 ILE A O 1
ATOM 635 N N . LEU A 1 77 ? -11.331 4.686 -8.511 1.00 95.88 77 LEU A N 1
ATOM 636 C CA . LEU A 1 77 ? -10.865 3.309 -8.314 1.00 95.88 77 LEU A CA 1
ATOM 637 C C . LEU A 1 77 ? -11.971 2.356 -7.820 1.00 95.88 77 LEU A C 1
ATOM 639 O O . LEU A 1 77 ? -11.734 1.152 -7.720 1.00 95.88 77 LEU A O 1
ATOM 643 N N . GLY A 1 78 ? -13.172 2.866 -7.527 1.00 96.62 78 GLY A N 1
ATOM 644 C CA . GLY A 1 78 ? -14.299 2.085 -7.016 1.00 96.62 78 GLY A CA 1
ATOM 645 C C . GLY A 1 78 ? -14.230 1.816 -5.512 1.00 96.62 78 GLY A C 1
ATOM 646 O O . GLY A 1 78 ? -14.840 0.860 -5.033 1.00 96.62 78 GLY A O 1
ATOM 647 N N . MET A 1 79 ? -13.479 2.627 -4.767 1.00 96.81 79 MET A N 1
ATOM 648 C CA . MET A 1 79 ? -13.341 2.533 -3.315 1.00 96.81 79 MET A CA 1
ATOM 649 C C . MET A 1 79 ? -14.046 3.712 -2.637 1.00 96.81 79 MET A C 1
ATOM 651 O O . MET A 1 79 ? -13.940 4.846 -3.095 1.00 96.81 79 MET A O 1
ATOM 655 N N . ASP A 1 80 ? -14.745 3.462 -1.527 1.00 96.56 80 ASP A N 1
ATOM 656 C CA . ASP A 1 80 ? -15.341 4.533 -0.721 1.00 96.56 80 ASP A CA 1
ATOM 657 C C . ASP A 1 80 ? -14.314 5.027 0.317 1.00 96.56 80 ASP A C 1
ATOM 659 O O . ASP A 1 80 ? -13.975 4.266 1.229 1.00 96.56 80 ASP A O 1
ATOM 663 N N . PRO A 1 81 ? -13.836 6.283 0.251 1.00 96.00 81 PRO A N 1
ATOM 664 C CA . PRO A 1 81 ? -12.813 6.801 1.160 1.00 96.00 81 PRO A CA 1
ATOM 665 C C . PRO A 1 81 ? -13.251 6.830 2.632 1.00 96.00 81 PRO A C 1
ATOM 667 O O . PRO A 1 81 ? -12.402 6.917 3.519 1.00 96.00 81 PRO A O 1
ATOM 670 N N . LYS A 1 82 ? -14.553 6.745 2.923 1.00 96.44 82 LYS A N 1
ATOM 671 C CA . LYS A 1 82 ? -15.074 6.682 4.292 1.00 96.44 82 LYS A CA 1
ATOM 672 C C . LYS A 1 82 ? -14.935 5.291 4.914 1.00 96.44 82 LYS A C 1
ATOM 674 O O . LYS A 1 82 ? -14.799 5.187 6.132 1.00 96.44 82 LYS A O 1
ATOM 679 N N . TYR A 1 83 ? -14.992 4.236 4.104 1.00 96.81 83 TYR A N 1
ATOM 680 C CA . TYR A 1 83 ? -15.048 2.850 4.586 1.00 96.81 83 TYR A CA 1
ATOM 681 C C . TYR A 1 83 ? -13.854 1.996 4.153 1.00 96.81 83 TYR A C 1
ATOM 683 O O . TYR A 1 83 ? -13.516 1.031 4.834 1.00 96.81 83 TYR A O 1
ATOM 691 N N . ALA A 1 84 ? -13.216 2.332 3.036 1.00 96.25 84 ALA A N 1
ATOM 692 C CA . ALA A 1 84 ? -12.180 1.534 2.403 1.00 96.25 84 ALA A CA 1
ATOM 693 C C . ALA A 1 84 ? -11.157 2.435 1.697 1.00 96.25 84 ALA A C 1
ATOM 695 O O . ALA A 1 84 ? -11.193 2.596 0.480 1.00 96.25 84 ALA A O 1
ATOM 696 N N . LYS A 1 85 ? -10.206 3.004 2.447 1.00 96.81 85 LYS A N 1
ATOM 697 C CA . LYS A 1 85 ? -9.052 3.677 1.832 1.00 96.81 85 LYS A CA 1
ATOM 698 C C . LYS A 1 85 ? -7.992 2.666 1.372 1.00 96.81 85 LYS A C 1
ATOM 700 O O . LYS A 1 85 ? -7.741 1.697 2.091 1.00 96.81 85 LYS A O 1
ATOM 705 N N . PRO A 1 86 ? -7.309 2.896 0.234 1.00 97.69 86 PRO A N 1
ATOM 706 C CA . PRO A 1 86 ? -6.270 1.993 -0.265 1.00 97.69 86 PRO A CA 1
ATOM 707 C C . PRO A 1 86 ? -5.134 1.745 0.737 1.00 97.69 86 PRO A C 1
ATOM 709 O O . PRO A 1 86 ? -4.642 0.625 0.865 1.00 97.69 86 PRO A O 1
ATOM 712 N N . GLU A 1 87 ? -4.739 2.779 1.484 1.00 97.25 87 GLU A N 1
ATOM 713 C CA . GLU A 1 87 ? -3.667 2.704 2.484 1.00 97.25 87 GLU A CA 1
ATOM 714 C C . GLU A 1 87 ? -3.979 1.715 3.627 1.00 97.25 87 GLU A C 1
ATOM 716 O O . GLU A 1 87 ? -3.057 1.130 4.192 1.00 97.25 87 GLU A O 1
ATOM 721 N N . TRP A 1 88 ? -5.262 1.455 3.925 1.00 96.62 88 TRP A N 1
ATOM 722 C CA . TRP A 1 88 ? -5.690 0.529 4.986 1.00 96.62 88 TRP A CA 1
ATOM 723 C C . TRP A 1 88 ? -5.556 -0.945 4.602 1.00 96.62 88 TRP A C 1
ATOM 725 O O . TRP A 1 88 ? -5.657 -1.815 5.465 1.00 96.62 88 TRP A O 1
ATOM 735 N N . MET A 1 89 ? -5.289 -1.251 3.329 1.00 96.25 89 MET A N 1
ATOM 736 C CA . MET A 1 89 ? -4.969 -2.619 2.910 1.00 96.25 89 MET A CA 1
ATOM 737 C C . MET A 1 89 ? -3.616 -3.095 3.461 1.00 96.25 89 MET A C 1
ATOM 739 O O . MET A 1 89 ? -3.343 -4.296 3.476 1.00 96.25 89 MET A O 1
ATOM 743 N N . ILE A 1 90 ? -2.762 -2.170 3.908 1.00 96.88 90 ILE A N 1
ATOM 744 C CA . ILE A 1 90 ? -1.468 -2.475 4.513 1.00 96.88 90 ILE A CA 1
ATOM 745 C C . ILE A 1 90 ? -1.640 -2.542 6.032 1.00 96.88 90 ILE A C 1
ATOM 747 O O . ILE A 1 90 ? -1.992 -1.559 6.681 1.00 96.88 90 ILE A O 1
ATOM 751 N N . LEU A 1 91 ? -1.370 -3.716 6.607 1.00 96.50 91 LEU A N 1
ATOM 752 C CA . LEU A 1 91 ? -1.489 -3.960 8.045 1.00 96.50 91 LEU A CA 1
ATOM 753 C C . LEU A 1 91 ? -0.371 -3.247 8.820 1.00 96.50 91 LEU A C 1
ATOM 755 O O . LEU A 1 91 ? 0.745 -3.753 8.921 1.00 96.50 91 LEU A O 1
ATOM 759 N N . THR A 1 92 ? -0.684 -2.086 9.392 1.00 96.38 92 THR A N 1
ATOM 760 C CA . THR A 1 92 ? 0.209 -1.335 10.296 1.00 96.38 92 THR A CA 1
ATOM 761 C C . THR A 1 92 ? -0.070 -1.632 1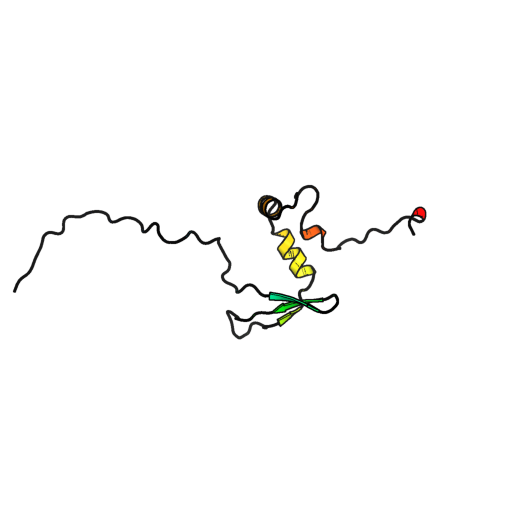1.769 1.00 96.38 92 THR A C 1
ATOM 763 O O . THR A 1 92 ? 0.847 -1.641 12.588 1.00 96.38 92 THR A O 1
ATOM 766 N N . VAL A 1 93 ? -1.330 -1.924 12.105 1.00 96.69 93 VAL A N 1
ATOM 767 C CA . VAL A 1 93 ? -1.778 -2.326 13.442 1.00 96.69 93 VAL A CA 1
ATOM 768 C C . VAL A 1 93 ? -2.525 -3.647 13.318 1.00 96.69 93 VAL A C 1
ATOM 770 O O . VAL A 1 93 ? -3.556 -3.727 12.653 1.00 96.69 93 VAL A O 1
ATOM 773 N N . LEU A 1 94 ? -2.004 -4.692 13.959 1.00 96.81 94 LEU A N 1
ATOM 774 C CA . LEU A 1 94 ? -2.627 -6.012 13.954 1.00 96.81 94 LEU A CA 1
ATOM 775 C C . LEU A 1 94 ? -3.626 -6.121 15.121 1.00 96.81 94 LEU A C 1
ATOM 777 O O . LEU A 1 94 ? -3.204 -6.024 16.277 1.00 96.81 94 LEU A O 1
ATOM 781 N N . PRO A 1 95 ? -4.932 -6.329 14.868 1.00 95.88 95 PRO A N 1
ATOM 782 C CA . PRO A 1 95 ? -5.900 -6.510 15.940 1.00 95.88 95 PRO A CA 1
ATOM 783 C C . PRO A 1 95 ? -5.670 -7.848 16.649 1.00 95.88 95 PRO A C 1
ATOM 785 O O . PRO A 1 95 ? -5.511 -8.890 16.013 1.00 95.88 95 PRO A O 1
ATOM 788 N N . VAL A 1 96 ? -5.688 -7.825 17.981 1.00 96.94 96 VAL A N 1
ATOM 789 C CA . VAL A 1 96 ? -5.559 -9.032 18.804 1.00 96.94 96 VAL A CA 1
ATOM 790 C C . VAL A 1 96 ? -6.955 -9.498 19.228 1.00 96.94 96 VAL A C 1
ATOM 792 O O . VAL A 1 96 ? -7.643 -8.754 19.932 1.00 96.94 96 VAL A O 1
ATOM 795 N N . PRO A 1 97 ? -7.398 -10.708 18.836 1.00 96.69 97 PRO A N 1
ATOM 796 C CA . PRO A 1 97 ? -8.730 -11.186 19.177 1.00 96.69 97 PRO A CA 1
ATOM 797 C C . PRO A 1 97 ? -8.866 -11.543 20.675 1.00 96.69 97 PRO A C 1
ATOM 799 O O . PRO A 1 97 ? -7.908 -12.029 21.303 1.00 96.69 97 PRO A O 1
ATOM 802 N N . PRO A 1 98 ? -10.062 -11.336 21.265 1.00 97.50 98 PRO A N 1
ATOM 803 C CA . PRO A 1 98 ? -10.372 -11.784 22.621 1.00 97.50 98 PRO A CA 1
ATOM 804 C C . PRO A 1 98 ? -10.426 -13.320 22.703 1.00 97.50 98 PRO A C 1
ATOM 806 O O . PRO A 1 98 ? -10.486 -14.006 21.686 1.00 97.50 98 PRO A O 1
ATOM 809 N N . LEU A 1 99 ? -10.435 -13.869 23.924 1.00 96.19 99 LEU A N 1
ATOM 810 C CA . LEU A 1 99 ? -10.404 -15.322 24.173 1.00 96.19 99 LEU A CA 1
ATOM 811 C C . LEU A 1 99 ? -11.527 -16.108 23.485 1.00 96.19 99 LEU A C 1
ATOM 813 O O . LEU A 1 99 ? -11.309 -17.248 23.111 1.00 96.19 99 LEU A O 1
ATOM 817 N N . SER A 1 100 ? -12.707 -15.520 23.299 1.00 96.75 100 SER A N 1
ATOM 818 C CA . SER A 1 100 ? -13.835 -16.185 22.632 1.00 96.75 100 SER A CA 1
ATOM 819 C C . SER A 1 100 ? -13.593 -16.496 21.151 1.00 96.75 100 SER A C 1
ATOM 821 O O . SER A 1 100 ? -14.327 -17.293 20.577 1.00 96.75 100 SER A O 1
ATOM 823 N N . VAL A 1 101 ? -12.608 -15.842 20.532 1.00 95.75 101 VAL A N 1
ATOM 824 C CA . VAL A 1 101 ? -12.276 -15.953 19.102 1.00 95.75 101 VAL A CA 1
ATOM 825 C C . VAL A 1 101 ? -10.931 -16.659 18.895 1.00 95.75 101 VAL A C 1
ATOM 827 O O . VAL A 1 101 ? -10.583 -16.992 17.764 1.00 95.75 101 VAL A O 1
ATOM 830 N N . ARG A 1 102 ? -10.159 -16.847 19.970 1.00 88.38 102 ARG A N 1
ATOM 831 C CA . ARG A 1 102 ? -8.783 -17.338 19.919 1.00 88.38 102 ARG A CA 1
ATOM 832 C C . ARG A 1 102 ? -8.711 -18.860 19.902 1.00 88.38 102 ARG A C 1
ATOM 834 O O . ARG A 1 102 ? -9.502 -19.491 20.635 1.00 88.38 102 ARG A O 1
#